Protein AF-A0A662SVX6-F1 (afdb_monomer)

Radius of gyration: 23.63 Å; Cα contacts (8 Å, |Δi|>4): 132; chains: 1; bounding box: 44×42×58 Å

Solvent-accessible surface area (backbone atoms only — not comparable to full-atom values): 7353 Å² total; per-residue (Å²): 115,67,72,61,50,52,57,32,42,78,67,74,66,52,87,70,83,92,72,90,87,74,62,74,46,79,43,55,54,90,48,42,50,74,58,88,54,32,40,39,35,58,77,39,91,97,76,38,70,49,78,43,66,49,75,81,44,80,86,57,84,85,88,58,77,45,69,50,50,32,41,37,43,91,87,47,78,48,81,39,76,36,68,83,77,80,87,66,88,66,98,64,52,76,48,75,51,78,57,100,87,50,74,43,43,33,44,76,88,44,80,48,129

Secondary structure (DSSP, 8-state):
-HHHHHHHHHTT---S-------EEEE-GGGEEEETTEEEEEEETTTEEEEEEGGG-TTS-S--SEEEEEEEESS-EEEEEE-PPPPPPPSS-EEEEE-SS-EEEEETTEEE-

Sequence (113 aa):
MVKGWIKLHNRGRAKRKPEITRRTVYIKSTLFRVKGSKLIIRIVARERYLEVDLSRFDYLPRDYDSIGGLLMTDDRLYITFKRSAEPKEPKGWSAFDVNETNVTEARDGAGVI

pLDDT: mean 89.61, std 7.97, range [50.97, 96.69]

Structure (mmCIF, N/CA/C/O backbone):
data_AF-A0A662SVX6-F1
#
_entry.id   AF-A0A662SVX6-F1
#
loop_
_atom_site.group_PDB
_atom_site.id
_atom_site.type_symbol
_atom_site.label_atom_id
_atom_site.label_alt_id
_atom_site.label_comp_id
_atom_site.label_asym_id
_atom_site.label_entity_id
_atom_site.label_seq_id
_atom_site.pdbx_PDB_ins_code
_atom_site.Cartn_x
_atom_site.Cartn_y
_atom_site.Cartn_z
_atom_site.occupancy
_atom_site.B_iso_or_equiv
_atom_site.auth_seq_id
_atom_site.auth_comp_id
_atom_site.auth_asym_id
_atom_site.auth_atom_id
_atom_site.pdbx_PDB_model_num
ATOM 1 N N . MET A 1 1 ? -13.100 13.364 7.783 1.00 64.56 1 MET A N 1
ATOM 2 C CA . MET A 1 1 ? -14.406 12.793 8.189 1.00 64.56 1 MET A CA 1
ATOM 3 C C . MET A 1 1 ? -15.199 13.708 9.126 1.00 64.56 1 MET A C 1
ATOM 5 O O . MET A 1 1 ? -16.307 14.078 8.765 1.00 64.56 1 MET A O 1
ATOM 9 N N . VAL A 1 2 ? -14.636 14.174 10.249 1.00 80.88 2 VAL A N 1
ATOM 10 C CA . VAL A 1 2 ? -15.354 15.046 11.211 1.00 80.88 2 VAL A CA 1
ATOM 11 C C . VAL A 1 2 ? -15.813 16.384 10.605 1.00 80.88 2 VAL A C 1
ATOM 13 O O . VAL A 1 2 ? -16.954 16.784 10.805 1.00 80.88 2 VAL A O 1
ATOM 16 N N . LYS A 1 3 ? -14.985 17.040 9.775 1.00 85.62 3 LYS A N 1
ATOM 17 C CA . LYS A 1 3 ? -15.342 18.320 9.121 1.00 85.62 3 LYS A CA 1
ATOM 18 C C . LYS A 1 3 ? -16.613 18.240 8.258 1.00 85.62 3 LYS A C 1
ATOM 20 O O . LYS A 1 3 ? -17.414 19.170 8.253 1.00 85.62 3 LYS A O 1
ATOM 25 N N . GLY A 1 4 ? -16.813 17.127 7.547 1.00 87.94 4 GLY A N 1
ATOM 26 C CA . GLY A 1 4 ? -18.006 16.914 6.719 1.00 87.94 4 GLY A CA 1
ATOM 27 C C . GLY A 1 4 ? -19.262 16.715 7.565 1.00 87.94 4 GLY A C 1
ATOM 28 O O . GLY A 1 4 ? -20.299 17.309 7.282 1.00 87.94 4 GLY A O 1
ATOM 29 N N . TRP A 1 5 ? -19.136 15.950 8.653 1.00 91.38 5 TRP A N 1
ATOM 30 C CA . TRP A 1 5 ? -20.213 15.783 9.622 1.00 91.38 5 TRP A CA 1
ATOM 31 C C . TRP A 1 5 ? -20.609 17.112 10.277 1.00 91.38 5 TRP A C 1
ATOM 33 O O . TRP A 1 5 ? -21.791 17.436 10.291 1.00 91.38 5 TRP A O 1
ATOM 43 N N . ILE A 1 6 ? -19.637 17.926 10.714 1.00 91.62 6 ILE A N 1
ATOM 44 C CA . ILE A 1 6 ? -19.886 19.266 11.281 1.00 91.62 6 ILE A CA 1
ATOM 45 C C . ILE A 1 6 ? -20.675 20.132 10.289 1.00 91.62 6 ILE A C 1
ATOM 47 O O . ILE A 1 6 ? -21.668 20.751 10.659 1.00 91.62 6 ILE A O 1
ATOM 51 N N . LYS A 1 7 ? -20.290 20.135 9.005 1.00 94.12 7 LYS A N 1
ATOM 52 C CA . LYS A 1 7 ? -20.999 20.894 7.961 1.00 94.12 7 LYS A CA 1
ATOM 53 C C . LYS A 1 7 ? -22.455 20.444 7.797 1.00 94.12 7 LYS A C 1
ATOM 55 O O . LYS A 1 7 ? -23.328 21.281 7.582 1.00 94.12 7 LYS A O 1
ATOM 60 N N . LEU A 1 8 ? -22.726 19.141 7.881 1.00 94.31 8 LEU A N 1
ATOM 61 C CA . LEU A 1 8 ? -24.086 18.598 7.814 1.00 94.31 8 LEU A CA 1
ATOM 62 C C . LEU A 1 8 ? -24.885 18.883 9.089 1.00 94.31 8 LEU A C 1
ATOM 64 O O . LEU A 1 8 ? -26.070 19.192 8.998 1.00 94.31 8 LEU A O 1
ATOM 68 N N . HIS A 1 9 ? -24.240 18.819 10.252 1.00 92.38 9 HIS A N 1
ATOM 69 C CA . HIS A 1 9 ? -24.836 19.137 11.544 1.00 92.38 9 HIS A CA 1
ATOM 70 C C . HIS A 1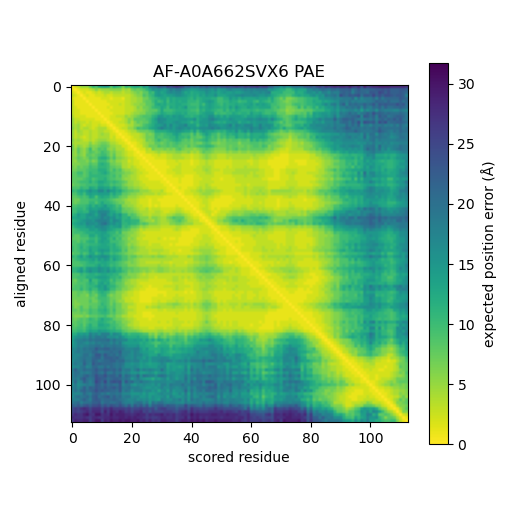 9 ? -25.273 20.603 11.607 1.00 92.38 9 HIS A C 1
ATOM 72 O O . HIS A 1 9 ? -26.432 20.878 11.892 1.00 92.38 9 HIS A O 1
ATOM 78 N N . ASN A 1 10 ? -24.402 21.534 11.206 1.00 94.38 10 ASN A N 1
ATOM 79 C CA . ASN A 1 10 ? -24.717 22.968 11.153 1.00 94.38 10 ASN A CA 1
ATOM 80 C C . ASN A 1 10 ? -25.859 23.300 10.178 1.00 94.38 10 ASN A C 1
ATOM 82 O O . ASN A 1 10 ? -26.480 24.348 10.286 1.00 94.38 10 ASN A O 1
ATOM 86 N N . ARG A 1 11 ? -26.142 22.409 9.219 1.00 95.44 11 ARG A N 1
ATOM 87 C CA . ARG A 1 11 ? -27.263 22.519 8.272 1.00 95.44 11 ARG A CA 1
ATOM 88 C C . ARG A 1 11 ? -28.518 21.760 8.728 1.00 95.44 11 ARG A C 1
ATOM 90 O O . ARG A 1 11 ? -29.438 21.617 7.930 1.00 95.44 11 ARG A O 1
ATOM 97 N N . GLY A 1 12 ? -28.534 21.195 9.939 1.00 94.00 12 GLY A N 1
ATOM 98 C CA . GLY A 1 12 ? -29.645 20.386 10.461 1.00 94.00 12 GLY A CA 1
ATOM 99 C C . GLY A 1 12 ? -29.854 19.044 9.746 1.00 94.00 12 GLY A C 1
ATOM 100 O O . GLY A 1 12 ? -30.901 18.422 9.887 1.00 94.00 12 GLY A O 1
ATOM 101 N N . ARG A 1 13 ? -28.882 18.585 8.943 1.00 93.62 13 ARG A N 1
ATOM 102 C CA . ARG A 1 13 ? -28.992 17.366 8.116 1.00 93.62 13 ARG A CA 1
ATOM 103 C C . ARG A 1 13 ? -28.318 16.141 8.731 1.00 93.62 13 ARG A C 1
ATOM 105 O O . ARG A 1 13 ? -28.548 15.024 8.270 1.00 93.62 13 ARG A O 1
ATOM 112 N N . ALA A 1 14 ? -27.457 16.323 9.731 1.00 91.81 14 ALA A N 1
ATOM 113 C CA . ALA A 1 14 ? -26.801 15.203 10.398 1.00 91.81 14 ALA A CA 1
ATOM 114 C C . ALA A 1 14 ? -27.754 14.539 11.400 1.00 91.81 14 ALA A C 1
ATOM 116 O O . ALA A 1 14 ? -28.190 15.170 12.355 1.00 91.81 14 ALA A O 1
ATOM 117 N N . LYS A 1 15 ? -28.047 13.250 11.195 1.00 87.94 15 LYS A N 1
ATOM 118 C CA . LYS A 1 15 ? -29.001 12.493 12.027 1.00 87.94 15 LYS A CA 1
ATOM 119 C C . LYS A 1 15 ? -28.376 11.799 13.242 1.00 87.94 15 LYS A C 1
ATOM 121 O O . LYS A 1 15 ? -29.085 11.465 14.181 1.00 87.94 15 LYS A O 1
ATOM 126 N N . ARG A 1 16 ? -27.074 11.509 13.210 1.00 88.06 16 ARG A N 1
ATOM 127 C CA . ARG A 1 16 ? -26.353 10.741 14.245 1.00 88.06 16 ARG A CA 1
ATOM 128 C C . ARG A 1 16 ? -24.952 11.291 14.415 1.00 88.06 16 ARG A C 1
ATOM 130 O O . ARG A 1 16 ? -24.419 11.821 13.446 1.00 88.06 16 ARG A O 1
ATOM 137 N N . LYS A 1 17 ? -24.364 11.161 15.605 1.00 89.31 17 LYS A N 1
ATOM 138 C CA . LYS A 1 17 ? -22.967 11.544 15.866 1.00 89.31 17 LYS A CA 1
ATOM 139 C C . LYS A 1 17 ? -22.006 10.658 15.055 1.00 89.31 17 LYS A C 1
ATOM 141 O O . LYS A 1 17 ? -22.363 9.526 14.735 1.00 89.31 17 LYS A O 1
ATOM 146 N N . PRO A 1 18 ? -20.822 11.164 14.674 1.00 89.50 18 PRO A N 1
ATOM 147 C CA . PRO A 1 18 ? -19.846 10.352 13.972 1.00 89.50 18 PRO A CA 1
ATOM 148 C C . PRO A 1 18 ? -19.233 9.346 14.950 1.00 89.50 18 PRO A C 1
ATOM 150 O O . PRO A 1 18 ? -18.875 9.704 16.070 1.00 89.50 18 PRO A O 1
ATOM 153 N N . GLU A 1 19 ? -19.076 8.107 14.500 1.00 88.44 19 GLU A N 1
ATOM 154 C CA . GLU A 1 19 ? -18.455 7.019 15.255 1.00 88.44 19 GLU A CA 1
ATOM 155 C C . GLU A 1 19 ? -17.232 6.495 14.497 1.00 88.44 19 GLU A C 1
ATOM 157 O O . GLU A 1 19 ? -17.139 6.615 13.271 1.00 88.44 19 GLU A O 1
ATOM 162 N N . ILE A 1 20 ? -16.267 5.928 15.225 1.00 85.19 20 ILE A N 1
ATOM 163 C CA . ILE A 1 20 ? -15.115 5.269 14.605 1.00 85.19 20 ILE A CA 1
ATOM 164 C C . ILE A 1 20 ? -15.586 3.914 14.082 1.00 85.19 20 ILE A C 1
ATOM 166 O O . ILE A 1 20 ? -15.789 2.988 14.860 1.00 85.19 20 ILE A O 1
ATOM 170 N N . THR A 1 21 ? -15.735 3.797 12.766 1.00 85.88 21 THR A N 1
ATOM 171 C CA . THR A 1 21 ? -16.189 2.557 12.114 1.00 85.88 21 THR A CA 1
ATOM 172 C C . THR A 1 21 ? -15.050 1.618 11.726 1.00 85.88 21 THR A C 1
ATOM 174 O O . THR A 1 21 ? -15.289 0.438 11.491 1.00 85.88 21 THR A O 1
ATOM 177 N N . ARG A 1 22 ? -13.814 2.124 11.635 1.00 86.12 22 ARG A N 1
ATOM 178 C CA . ARG A 1 22 ? -12.623 1.339 11.290 1.00 86.12 22 ARG A CA 1
ATOM 179 C C . ARG A 1 22 ? -11.376 1.991 11.862 1.00 86.12 22 ARG A C 1
ATOM 181 O O . ARG A 1 22 ? -11.271 3.221 11.863 1.00 86.12 22 ARG A O 1
ATOM 188 N N . ARG A 1 23 ? -10.410 1.181 12.293 1.00 91.88 23 ARG A N 1
ATOM 189 C CA . ARG A 1 23 ? -9.066 1.660 12.635 1.00 91.88 23 ARG A CA 1
ATOM 190 C C . ARG A 1 23 ? -8.099 1.233 11.544 1.00 91.88 23 ARG A C 1
ATOM 192 O O . ARG A 1 23 ? -8.169 0.132 10.999 1.00 91.88 23 ARG A O 1
ATOM 199 N N . THR A 1 24 ? -7.224 2.146 11.152 1.00 93.62 24 THR A N 1
ATOM 200 C CA . THR A 1 24 ? -6.202 1.877 10.144 1.00 93.62 24 THR A CA 1
ATOM 201 C C . THR A 1 24 ? -4.920 2.565 10.553 1.00 93.62 24 THR A C 1
ATOM 203 O O . THR A 1 24 ? -4.929 3.744 10.903 1.00 93.62 24 THR A O 1
ATOM 206 N N . VAL A 1 25 ? -3.823 1.821 10.512 1.00 94.12 25 VAL A N 1
ATOM 207 C CA . VAL A 1 25 ? -2.486 2.310 10.831 1.00 94.12 25 VAL A CA 1
ATOM 208 C C . VAL A 1 25 ? -1.617 2.161 9.596 1.00 94.12 25 VAL A C 1
ATOM 210 O O . VAL A 1 25 ? -1.521 1.079 9.021 1.00 94.12 25 VAL A O 1
ATOM 213 N N . TYR A 1 26 ? -0.970 3.253 9.202 1.00 95.81 26 TYR A N 1
ATOM 214 C CA . TYR A 1 26 ? 0.096 3.217 8.213 1.00 95.81 26 TYR A CA 1
ATOM 215 C C . TYR A 1 26 ? 1.429 2.941 8.903 1.00 95.81 26 TYR A C 1
ATOM 217 O O . TYR A 1 26 ? 1.809 3.640 9.843 1.00 95.81 26 TYR A O 1
ATOM 225 N N . ILE A 1 27 ? 2.152 1.935 8.422 1.00 95.31 27 ILE A N 1
ATOM 226 C CA . ILE A 1 27 ? 3.443 1.526 8.966 1.00 95.31 27 ILE A CA 1
ATOM 227 C C . ILE A 1 27 ? 4.511 1.880 7.936 1.00 95.31 27 ILE A C 1
ATOM 229 O O . ILE A 1 27 ? 4.558 1.324 6.836 1.00 95.31 27 ILE A O 1
ATOM 233 N N . LYS A 1 28 ? 5.384 2.823 8.300 1.00 94.12 28 LYS A N 1
ATOM 234 C CA . LYS A 1 28 ? 6.506 3.241 7.455 1.00 94.12 28 LYS A CA 1
ATOM 235 C C . LYS A 1 28 ? 7.504 2.090 7.291 1.00 94.12 28 LYS A C 1
ATOM 237 O O . LYS A 1 28 ? 7.731 1.332 8.232 1.00 94.12 28 LYS A O 1
ATOM 242 N N . SER A 1 29 ? 8.165 2.030 6.135 1.00 93.75 29 SER A N 1
ATOM 243 C CA . SER A 1 29 ? 9.206 1.037 5.816 1.00 93.75 29 SER A CA 1
ATOM 244 C C . SER A 1 29 ? 10.326 0.932 6.852 1.00 93.75 29 SER 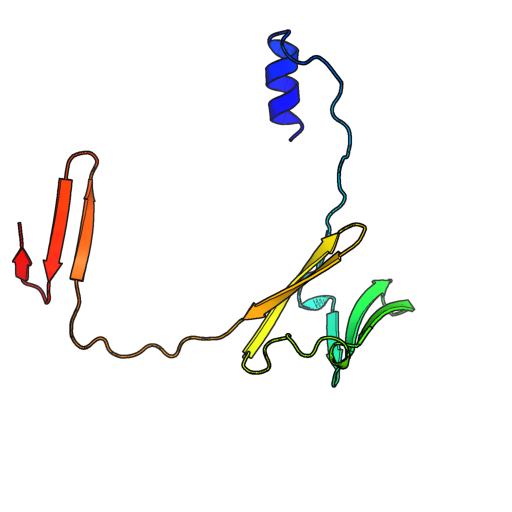A C 1
ATOM 246 O O . SER A 1 29 ? 10.893 -0.132 7.037 1.00 93.75 29 SER A O 1
ATOM 248 N N . THR A 1 30 ? 10.608 2.003 7.594 1.00 92.31 30 THR A N 1
ATOM 249 C CA . THR A 1 30 ? 11.623 2.023 8.659 1.00 92.31 30 THR A CA 1
ATOM 250 C C . THR A 1 30 ? 11.207 1.292 9.943 1.00 92.31 30 THR A C 1
ATOM 252 O O . THR A 1 30 ? 12.030 1.124 10.839 1.00 92.31 30 THR A O 1
ATOM 255 N N . LEU A 1 31 ? 9.933 0.912 10.083 1.00 94.56 31 LEU A N 1
ATOM 256 C CA . LEU A 1 31 ? 9.381 0.260 11.280 1.00 94.56 31 LEU A CA 1
ATOM 257 C C . LEU A 1 31 ? 9.175 -1.248 11.105 1.00 94.56 31 LEU A C 1
ATOM 259 O O . LEU A 1 31 ? 8.731 -1.919 12.038 1.00 94.56 31 LEU A O 1
ATOM 263 N N . PHE A 1 32 ? 9.514 -1.794 9.941 1.00 95.38 32 PHE A N 1
ATOM 264 C CA . PHE A 1 32 ? 9.491 -3.227 9.700 1.00 95.38 32 PHE A CA 1
ATOM 265 C C . PHE A 1 32 ? 10.720 -3.662 8.903 1.00 95.38 32 PHE A C 1
ATOM 267 O O . PHE A 1 32 ? 11.451 -2.846 8.348 1.00 95.38 32 PHE A O 1
ATOM 274 N N . ARG A 1 33 ? 10.960 -4.968 8.856 1.00 94.31 33 ARG A N 1
ATOM 275 C CA . ARG A 1 33 ? 11.971 -5.575 7.985 1.00 94.31 33 ARG A CA 1
ATOM 276 C C . ARG A 1 33 ? 11.488 -6.919 7.471 1.00 94.31 33 ARG A C 1
ATOM 278 O O . ARG A 1 33 ? 10.693 -7.579 8.136 1.00 94.31 33 ARG A O 1
ATOM 285 N N . VAL A 1 34 ? 12.018 -7.341 6.331 1.00 92.81 34 VAL A N 1
ATOM 286 C CA . VAL A 1 34 ? 11.835 -8.700 5.812 1.00 92.81 34 VAL A CA 1
ATOM 287 C C . VAL A 1 34 ? 13.110 -9.497 6.074 1.00 92.81 34 VAL A C 1
ATOM 289 O O . VAL A 1 34 ? 14.205 -9.015 5.791 1.00 92.81 34 VAL A O 1
ATOM 292 N N . LYS A 1 35 ? 12.985 -10.696 6.649 1.00 92.69 35 LYS A N 1
ATOM 293 C CA . LYS A 1 35 ? 14.093 -11.640 6.854 1.00 92.69 35 LYS A CA 1
ATOM 294 C C . LYS A 1 35 ? 13.657 -13.024 6.375 1.00 92.69 35 LYS A C 1
ATOM 296 O O . LYS A 1 35 ? 12.864 -13.684 7.043 1.00 92.69 35 LYS A O 1
ATOM 301 N N . GLY A 1 36 ? 14.174 -13.460 5.227 1.00 90.81 36 GLY A N 1
ATOM 302 C CA . GLY A 1 36 ? 13.667 -14.660 4.554 1.00 90.81 36 GLY A CA 1
ATOM 303 C C . GLY A 1 36 ? 12.190 -14.483 4.188 1.00 90.81 36 GLY A C 1
ATOM 304 O O . GLY A 1 36 ? 11.822 -13.443 3.649 1.00 90.81 36 GLY A O 1
ATOM 305 N N . SER A 1 37 ? 11.337 -15.446 4.544 1.00 91.25 37 SER A N 1
ATOM 306 C CA . SER A 1 37 ? 9.881 -15.344 4.357 1.00 91.25 37 SER A CA 1
ATOM 307 C C . SER A 1 37 ? 9.165 -14.529 5.437 1.00 91.25 37 SER A C 1
ATOM 309 O O . SER A 1 37 ? 7.954 -14.368 5.370 1.00 91.25 37 SER A O 1
ATOM 311 N N . LYS A 1 38 ? 9.861 -14.018 6.459 1.00 95.31 38 LYS A N 1
ATOM 312 C CA . LYS A 1 38 ? 9.210 -13.343 7.587 1.00 95.31 38 LYS A CA 1
ATOM 313 C C . LYS A 1 38 ? 9.190 -11.833 7.414 1.00 95.31 38 LYS A C 1
ATOM 315 O O . LYS A 1 38 ? 10.244 -11.200 7.348 1.00 95.31 38 LYS A O 1
ATOM 320 N N . LEU A 1 39 ? 7.997 -11.248 7.448 1.00 95.69 39 LEU A N 1
ATOM 321 C CA . LEU A 1 39 ? 7.789 -9.817 7.639 1.00 95.69 39 LEU A CA 1
ATOM 322 C C . LEU A 1 39 ? 7.684 -9.524 9.141 1.00 95.69 39 LEU A C 1
ATOM 324 O O . LEU A 1 39 ? 6.770 -9.997 9.809 1.00 95.69 39 LEU A O 1
ATOM 328 N N . ILE A 1 40 ? 8.627 -8.748 9.673 1.00 96.19 40 ILE A N 1
ATOM 329 C CA . ILE A 1 40 ? 8.742 -8.436 11.102 1.00 96.19 40 ILE A CA 1
ATOM 330 C C . ILE A 1 40 ? 8.418 -6.958 11.306 1.00 96.19 40 ILE A C 1
ATOM 332 O O . ILE A 1 40 ? 9.207 -6.091 10.928 1.00 96.19 40 ILE A O 1
ATOM 336 N N . ILE A 1 41 ? 7.280 -6.671 11.930 1.00 95.88 41 ILE A N 1
ATOM 337 C CA . ILE A 1 41 ? 6.783 -5.323 12.220 1.00 95.88 41 ILE A CA 1
ATOM 338 C C . ILE A 1 41 ? 7.054 -4.999 13.687 1.00 95.88 41 ILE A C 1
ATOM 340 O O . ILE A 1 41 ? 6.664 -5.746 14.582 1.00 95.88 41 ILE A O 1
ATOM 344 N N . ARG A 1 42 ? 7.706 -3.871 13.963 1.00 93.06 42 ARG A N 1
ATOM 345 C CA . ARG A 1 42 ? 7.999 -3.418 15.327 1.00 93.06 42 ARG A CA 1
ATOM 346 C C . ARG A 1 42 ? 6.787 -2.688 15.907 1.00 93.06 42 ARG A C 1
ATOM 348 O O . ARG A 1 42 ? 6.400 -1.648 15.385 1.00 93.06 42 ARG A O 1
ATOM 355 N N . ILE A 1 43 ? 6.216 -3.210 16.994 1.00 88.19 43 ILE A N 1
ATOM 356 C CA . ILE A 1 43 ? 5.118 -2.562 17.733 1.00 88.19 43 ILE A CA 1
ATOM 357 C C . ILE A 1 43 ? 5.698 -1.688 18.844 1.00 88.19 43 ILE A C 1
ATOM 359 O O . ILE A 1 43 ? 5.404 -0.499 18.917 1.00 88.19 43 ILE A O 1
ATOM 363 N N . VAL A 1 44 ? 6.554 -2.278 19.684 1.00 88.00 44 VAL A N 1
ATOM 364 C CA . VAL A 1 44 ? 7.258 -1.575 20.762 1.00 88.00 44 VAL A CA 1
ATOM 365 C C . VAL A 1 44 ? 8.751 -1.695 20.536 1.00 88.00 44 VAL A C 1
ATOM 367 O O . VAL A 1 44 ? 9.278 -2.733 20.121 1.00 88.00 44 VAL A O 1
ATOM 370 N N . ALA A 1 45 ? 9.446 -0.594 20.775 1.00 81.62 45 ALA A N 1
ATOM 371 C CA . ALA A 1 45 ? 10.844 -0.471 20.466 1.00 81.62 45 ALA A CA 1
ATOM 372 C C . ALA A 1 45 ? 11.706 -1.516 21.202 1.00 81.62 45 ALA A C 1
ATOM 374 O O . ALA A 1 45 ? 11.906 -1.390 22.391 1.00 81.62 45 ALA A O 1
ATOM 375 N N . ARG A 1 46 ? 12.288 -2.491 20.479 1.00 80.50 46 ARG A N 1
ATOM 376 C CA . ARG A 1 46 ? 13.174 -3.556 21.026 1.00 80.50 46 ARG A CA 1
ATOM 377 C C . ARG A 1 46 ? 12.467 -4.600 21.900 1.00 80.50 46 ARG A C 1
ATOM 379 O O . ARG A 1 46 ? 13.120 -5.541 22.325 1.00 80.50 46 ARG A O 1
ATOM 386 N N . GLU A 1 47 ? 11.155 -4.493 22.065 1.00 91.12 47 GLU A N 1
ATOM 387 C CA . GLU A 1 47 ? 10.398 -5.330 22.999 1.00 91.12 47 GLU A CA 1
ATOM 388 C C . GLU A 1 47 ? 9.378 -6.217 22.288 1.00 91.12 47 GLU A C 1
ATOM 390 O O . GLU A 1 47 ? 9.357 -7.427 22.492 1.00 91.12 47 GLU A O 1
ATOM 395 N N . ARG A 1 48 ? 8.538 -5.630 21.424 1.00 93.69 48 ARG A N 1
ATOM 396 C CA . ARG A 1 48 ? 7.388 -6.328 20.843 1.00 93.69 48 ARG A CA 1
ATOM 397 C C . ARG A 1 48 ? 7.365 -6.221 19.330 1.00 93.69 48 ARG A C 1
ATOM 399 O O . ARG A 1 48 ? 7.393 -5.120 18.773 1.00 93.69 48 ARG A O 1
ATOM 406 N N . TYR A 1 49 ? 7.216 -7.373 18.686 1.00 94.00 49 TYR A N 1
ATOM 407 C CA . TYR A 1 49 ? 7.148 -7.512 17.239 1.00 94.00 49 TYR A CA 1
ATOM 408 C C . TYR A 1 49 ? 5.912 -8.316 16.832 1.00 94.00 49 TYR A C 1
A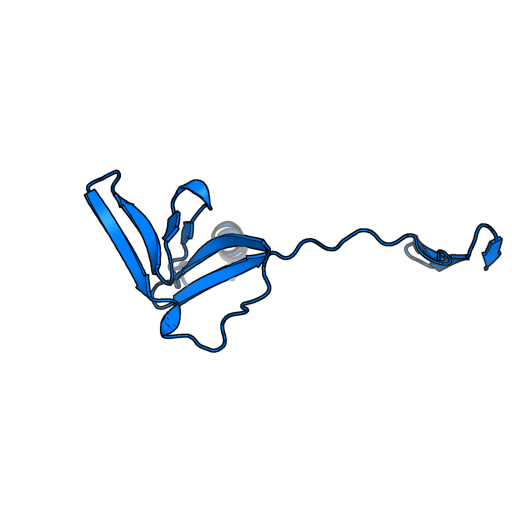TOM 410 O O . TYR A 1 49 ? 5.474 -9.202 17.563 1.00 94.00 49 TYR A O 1
ATOM 418 N N . LEU A 1 50 ? 5.365 -7.998 15.664 1.00 93.94 50 LEU A N 1
ATOM 419 C CA . LEU A 1 50 ? 4.412 -8.829 14.940 1.00 93.94 50 LEU A CA 1
ATOM 420 C C . LEU A 1 50 ? 5.162 -9.491 13.786 1.00 93.94 50 LEU A C 1
ATOM 422 O O . LEU A 1 50 ? 5.734 -8.794 12.948 1.00 93.94 50 LEU A O 1
ATOM 426 N N . GLU A 1 51 ? 5.172 -10.820 13.754 1.00 95.19 51 GLU A N 1
ATOM 427 C CA . GLU A 1 51 ? 5.764 -11.589 12.660 1.00 95.19 51 GLU A CA 1
ATOM 428 C C . GLU A 1 51 ? 4.666 -12.157 11.765 1.00 95.19 51 GLU A C 1
ATOM 430 O O . GLU A 1 51 ? 3.720 -12.780 12.245 1.00 95.19 51 GLU A O 1
ATOM 435 N N . VAL A 1 52 ? 4.813 -11.961 10.458 1.00 94.56 52 VAL A N 1
ATOM 436 C CA . VAL A 1 52 ? 3.954 -12.552 9.433 1.00 94.56 52 VAL A CA 1
ATOM 437 C C . VAL A 1 52 ? 4.815 -13.446 8.556 1.00 94.56 52 VAL A C 1
ATOM 439 O O . VAL A 1 52 ? 5.802 -12.990 7.979 1.00 94.56 52 VAL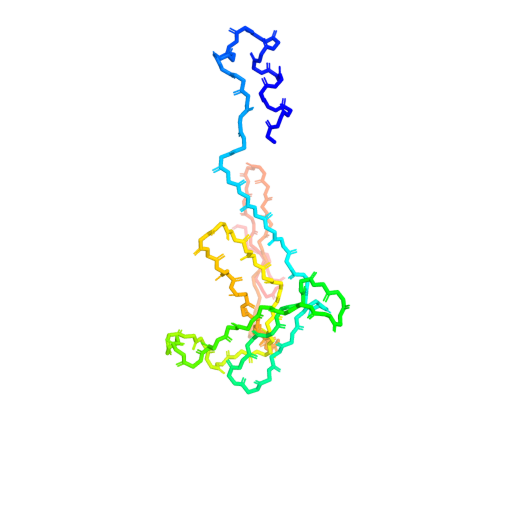 A O 1
ATOM 442 N N . ASP A 1 53 ? 4.450 -14.720 8.463 1.00 94.81 53 ASP A N 1
ATOM 443 C CA . ASP A 1 53 ? 5.101 -15.660 7.556 1.00 94.81 53 ASP A CA 1
ATOM 444 C C . ASP A 1 53 ? 4.502 -15.529 6.153 1.00 94.81 53 ASP A C 1
ATOM 446 O O . ASP A 1 53 ? 3.394 -15.994 5.885 1.00 94.81 53 ASP A O 1
ATOM 450 N N . LEU A 1 54 ? 5.244 -14.866 5.267 1.00 92.94 54 LEU A N 1
ATOM 451 C CA . LEU A 1 54 ? 4.863 -14.611 3.883 1.00 92.94 54 LEU A CA 1
ATOM 452 C C . LEU A 1 54 ? 4.840 -15.893 3.040 1.00 92.94 54 LEU A C 1
ATOM 454 O O . LEU A 1 54 ? 4.172 -15.915 2.014 1.00 92.94 54 LEU A O 1
ATOM 458 N N . SER A 1 55 ? 5.506 -16.976 3.471 1.00 92.38 55 SER A N 1
ATOM 459 C CA . SER A 1 55 ? 5.510 -18.250 2.729 1.00 92.38 55 SER A CA 1
ATOM 460 C C . SER A 1 55 ? 4.132 -18.912 2.662 1.00 92.38 55 SER A C 1
ATOM 462 O O . SER A 1 55 ? 3.873 -19.718 1.774 1.00 92.38 55 SER A O 1
ATOM 464 N N . ARG A 1 56 ? 3.226 -18.527 3.569 1.00 95.06 56 ARG A N 1
ATOM 465 C CA . ARG A 1 56 ? 1.835 -18.991 3.610 1.00 95.06 56 ARG A CA 1
ATOM 466 C C . ARG A 1 56 ? 0.952 -18.368 2.525 1.00 95.06 56 ARG A C 1
ATOM 468 O O . ARG A 1 56 ? -0.209 -18.748 2.416 1.00 95.06 56 ARG A O 1
ATOM 475 N N . PHE A 1 57 ? 1.474 -17.398 1.778 1.00 93.19 57 PHE A N 1
ATOM 476 C CA . PHE A 1 57 ? 0.746 -16.627 0.777 1.00 93.19 57 PHE A CA 1
ATOM 477 C C . PHE A 1 57 ? 1.465 -16.761 -0.571 1.00 93.19 57 PHE A C 1
ATOM 479 O O . PHE A 1 57 ? 2.255 -15.910 -0.977 1.00 93.19 57 PHE A O 1
ATOM 486 N N . ASP A 1 58 ? 1.207 -17.871 -1.253 1.00 92.56 58 ASP A N 1
ATOM 487 C CA . ASP A 1 58 ? 1.811 -18.236 -2.540 1.00 92.56 58 ASP A CA 1
ATOM 488 C C . ASP A 1 58 ? 1.491 -17.258 -3.681 1.00 92.56 58 ASP A C 1
ATOM 490 O O . ASP A 1 58 ? 2.290 -17.111 -4.605 1.00 92.56 58 ASP A O 1
ATOM 494 N N . TYR A 1 59 ? 0.367 -16.548 -3.578 1.00 92.06 59 TYR A N 1
ATOM 495 C CA . TYR A 1 59 ? -0.061 -15.502 -4.504 1.00 92.06 59 TYR A CA 1
ATOM 496 C C . TYR A 1 59 ? 0.749 -14.201 -4.408 1.00 92.06 59 TYR A C 1
ATOM 498 O O . TYR A 1 59 ? 0.532 -13.291 -5.211 1.00 92.06 59 TYR A O 1
ATOM 506 N N . LEU A 1 60 ? 1.629 -14.048 -3.410 1.00 92.50 60 LEU A N 1
ATOM 507 C CA . LEU A 1 60 ? 2.439 -12.839 -3.301 1.00 92.50 60 LEU A CA 1
ATOM 508 C C . LEU A 1 60 ? 3.423 -12.752 -4.476 1.00 92.50 60 LEU A C 1
ATOM 510 O O . LEU A 1 60 ? 4.065 -13.752 -4.816 1.00 92.50 60 LEU A O 1
ATOM 514 N N . PRO A 1 61 ? 3.580 -11.561 -5.083 1.00 91.19 61 PRO A N 1
ATOM 515 C CA . PRO A 1 61 ? 4.527 -11.381 -6.171 1.00 91.19 61 PRO A CA 1
ATOM 516 C C . PRO A 1 61 ? 5.935 -11.717 -5.680 1.00 91.19 61 PRO A C 1
ATOM 518 O O . PRO A 1 61 ? 6.327 -11.356 -4.568 1.00 91.19 61 PRO A O 1
ATOM 521 N N . ARG A 1 62 ? 6.698 -12.415 -6.522 1.00 87.25 62 ARG A N 1
ATOM 522 C CA . ARG A 1 62 ? 8.119 -12.710 -6.278 1.00 87.25 62 ARG A CA 1
ATOM 523 C C . ARG A 1 62 ? 9.034 -11.736 -7.020 1.00 87.25 62 ARG A C 1
ATOM 525 O O . ARG A 1 62 ? 10.194 -11.601 -6.653 1.00 87.25 62 ARG A O 1
ATOM 532 N N . ASP A 1 63 ? 8.508 -11.058 -8.038 1.00 90.12 63 ASP A N 1
ATOM 533 C CA . ASP A 1 63 ? 9.194 -10.095 -8.895 1.00 90.12 63 ASP A CA 1
ATOM 534 C C . ASP A 1 63 ? 8.905 -8.652 -8.451 1.00 90.12 63 ASP A C 1
ATOM 536 O O . ASP A 1 63 ? 8.167 -7.892 -9.080 1.00 90.12 63 ASP A O 1
ATOM 540 N N . TYR A 1 64 ? 9.496 -8.261 -7.326 1.00 91.25 64 TYR A N 1
ATOM 541 C CA . TYR A 1 64 ? 9.427 -6.895 -6.815 1.00 91.25 64 TYR A CA 1
ATOM 542 C C . TYR A 1 64 ? 10.800 -6.427 -6.331 1.00 91.25 64 TYR A C 1
ATOM 544 O O . TYR A 1 64 ? 11.627 -7.229 -5.904 1.00 91.25 64 TYR A O 1
ATOM 552 N N . ASP A 1 65 ? 11.012 -5.114 -6.324 1.00 91.38 65 ASP A N 1
ATOM 553 C CA . ASP A 1 65 ? 12.285 -4.522 -5.902 1.00 91.38 65 ASP A CA 1
ATOM 554 C C . ASP A 1 65 ? 12.279 -4.182 -4.415 1.00 91.38 65 ASP A C 1
ATOM 556 O O . ASP A 1 65 ? 13.287 -4.285 -3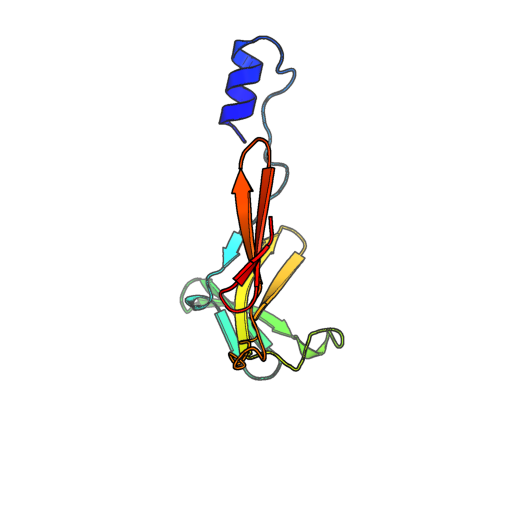.719 1.00 91.38 65 ASP A O 1
ATOM 560 N N . SER A 1 66 ? 11.133 -3.723 -3.905 1.00 90.75 66 SER A N 1
ATOM 561 C CA . SER A 1 66 ? 10.988 -3.376 -2.492 1.00 90.75 66 SER A CA 1
ATOM 562 C C . SER A 1 66 ? 9.549 -3.480 -1.999 1.00 90.75 66 SER A C 1
ATOM 564 O O . SER A 1 66 ? 8.593 -3.446 -2.772 1.00 90.75 66 SER A O 1
ATOM 566 N N . ILE A 1 67 ? 9.393 -3.570 -0.677 1.00 93.50 67 ILE A N 1
ATOM 567 C CA . ILE A 1 67 ? 8.102 -3.391 -0.010 1.00 93.50 67 ILE A CA 1
ATOM 568 C C . ILE A 1 67 ? 7.991 -1.929 0.437 1.00 93.50 67 ILE A C 1
ATOM 570 O O . ILE A 1 67 ? 8.875 -1.391 1.107 1.00 93.50 67 ILE 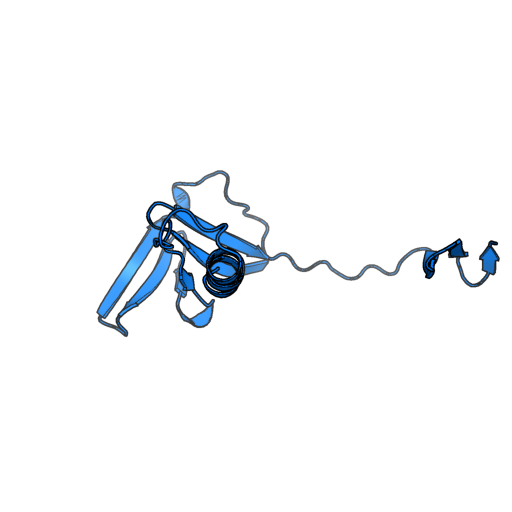A O 1
ATOM 574 N N . GLY A 1 68 ? 6.902 -1.275 0.038 1.00 93.81 68 GLY A N 1
ATOM 575 C CA . GLY A 1 68 ? 6.536 0.077 0.446 1.00 93.81 68 GLY A CA 1
ATOM 576 C C . GLY A 1 68 ? 5.992 0.142 1.875 1.00 93.81 68 GLY A C 1
ATOM 577 O O . GLY A 1 68 ? 6.251 -0.717 2.705 1.00 93.81 68 GLY A O 1
ATOM 578 N N . GLY A 1 69 ? 5.219 1.180 2.192 1.00 95.44 69 GLY A N 1
ATOM 579 C CA . GLY A 1 69 ? 4.515 1.210 3.474 1.00 95.44 69 GLY A CA 1
ATOM 580 C C . GLY A 1 69 ? 3.465 0.101 3.576 1.00 95.44 69 GLY A C 1
ATOM 581 O O . GLY A 1 69 ? 2.936 -0.360 2.560 1.00 95.44 69 GLY A O 1
ATOM 582 N N . LEU A 1 70 ? 3.157 -0.309 4.804 1.00 96.69 70 LEU A N 1
ATOM 583 C CA . LEU A 1 70 ? 2.074 -1.252 5.086 1.00 96.69 70 LEU A CA 1
ATOM 584 C C . LEU A 1 70 ? 0.849 -0.488 5.580 1.00 96.69 70 LEU A C 1
ATOM 586 O O . LEU A 1 70 ? 0.980 0.551 6.232 1.00 96.69 70 LEU A O 1
ATOM 590 N N . LEU A 1 71 ? -0.336 -1.033 5.332 1.00 96.69 71 LEU A N 1
ATOM 591 C CA . LEU A 1 71 ? -1.564 -0.586 5.985 1.00 96.69 71 LEU A CA 1
ATOM 592 C C . LEU A 1 71 ? -2.119 -1.738 6.807 1.00 96.69 71 LEU A C 1
ATOM 594 O O . LEU A 1 71 ? -2.360 -2.818 6.283 1.00 96.69 71 LEU A O 1
ATOM 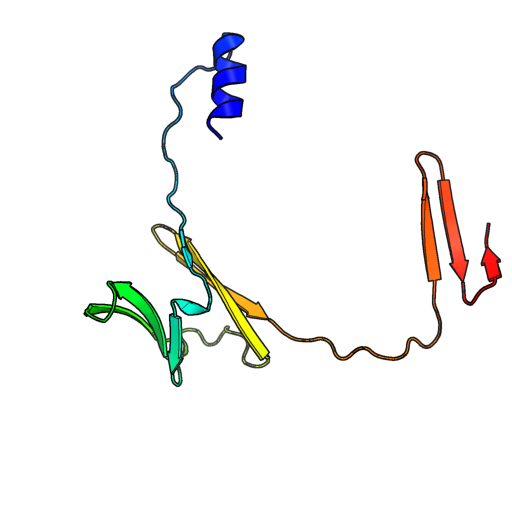598 N N . MET A 1 72 ? -2.327 -1.507 8.093 1.00 95.25 72 MET A N 1
ATOM 599 C CA . MET A 1 72 ? -2.915 -2.488 8.994 1.00 95.25 72 MET A CA 1
ATOM 600 C C . MET A 1 72 ? -4.298 -2.015 9.410 1.00 95.25 72 MET A C 1
ATOM 602 O O . MET A 1 72 ? -4.457 -0.870 9.835 1.00 95.25 72 MET A O 1
ATOM 606 N N . THR A 1 73 ? -5.291 -2.884 9.275 1.00 94.75 73 THR A N 1
ATOM 607 C CA . THR A 1 73 ? -6.648 -2.673 9.786 1.00 94.75 73 THR A CA 1
ATOM 608 C C . THR A 1 73 ? -6.957 -3.693 10.863 1.00 94.75 73 THR A C 1
ATOM 610 O O . THR A 1 73 ? -6.111 -4.526 11.176 1.00 94.75 73 THR A O 1
ATOM 613 N N . ASP A 1 74 ? -8.148 -3.611 11.448 1.00 91.69 74 ASP A N 1
ATOM 614 C CA . ASP A 1 74 ? -8.534 -4.470 12.571 1.00 91.69 74 ASP A CA 1
ATOM 615 C C . ASP A 1 74 ? -8.402 -5.980 12.256 1.00 91.69 74 ASP A C 1
ATOM 617 O O . ASP A 1 74 ? -8.137 -6.775 13.150 1.00 91.69 74 ASP A O 1
ATOM 621 N N . ASP A 1 75 ? -8.518 -6.365 10.981 1.00 92.62 75 ASP A N 1
ATOM 622 C CA . ASP A 1 75 ? -8.547 -7.750 10.499 1.00 92.62 75 ASP A CA 1
ATOM 623 C C . ASP A 1 75 ? -7.543 -8.068 9.371 1.00 92.62 75 ASP A C 1
ATOM 625 O O . ASP A 1 75 ? -7.455 -9.215 8.933 1.00 92.62 75 ASP A O 1
ATOM 629 N N . ARG A 1 76 ? -6.820 -7.073 8.836 1.00 94.00 76 ARG A N 1
ATOM 630 C CA . ARG A 1 76 ? -6.034 -7.226 7.596 1.00 94.00 76 ARG A CA 1
ATOM 631 C C . ARG A 1 76 ? -4.708 -6.492 7.651 1.00 94.00 76 ARG A C 1
ATOM 633 O O . ARG A 1 76 ? -4.600 -5.405 8.216 1.00 94.00 76 ARG A O 1
ATOM 640 N N . LEU A 1 77 ? -3.729 -7.051 6.948 1.00 94.62 77 LEU A N 1
ATOM 641 C CA . LEU A 1 77 ? -2.475 -6.391 6.615 1.00 94.62 77 LEU A CA 1
ATOM 642 C C . LEU A 1 77 ? -2.361 -6.263 5.095 1.00 94.62 77 LEU A C 1
ATOM 644 O O . LEU A 1 77 ? -2.333 -7.259 4.378 1.00 94.62 77 LEU A O 1
ATOM 648 N N . TYR A 1 78 ? -2.271 -5.032 4.615 1.00 95.62 78 TYR A N 1
ATOM 649 C CA . TYR A 1 78 ? -2.007 -4.712 3.222 1.00 95.62 78 TYR A CA 1
ATOM 650 C C . TYR A 1 78 ? -0.511 -4.450 3.053 1.00 95.62 78 TYR A C 1
ATOM 652 O O . TYR A 1 78 ? 0.056 -3.565 3.704 1.00 95.62 78 TYR A O 1
ATOM 660 N N . ILE A 1 79 ? 0.115 -5.225 2.171 1.00 95.25 79 ILE A N 1
ATOM 661 C CA . ILE A 1 79 ? 1.536 -5.139 1.840 1.00 95.25 79 ILE A CA 1
ATOM 662 C C . ILE A 1 79 ? 1.651 -4.514 0.453 1.00 95.25 79 ILE A C 1
ATOM 664 O O . ILE A 1 79 ? 1.087 -5.027 -0.511 1.00 95.25 79 ILE A O 1
ATOM 668 N N . THR A 1 80 ? 2.371 -3.399 0.353 1.00 94.62 80 THR A N 1
ATOM 669 C CA . THR A 1 80 ? 2.564 -2.703 -0.923 1.00 94.62 80 THR A CA 1
ATOM 670 C C . THR A 1 80 ? 3.871 -3.160 -1.554 1.00 94.62 80 THR A C 1
ATOM 672 O O . THR A 1 80 ? 4.927 -2.944 -0.965 1.00 94.62 80 THR A O 1
ATOM 675 N N . PHE A 1 81 ? 3.828 -3.735 -2.751 1.00 93.44 81 PHE A N 1
ATOM 676 C CA . PHE A 1 81 ? 5.024 -4.108 -3.507 1.00 93.44 81 PHE A CA 1
ATOM 677 C C . PHE A 1 81 ? 5.360 -3.019 -4.524 1.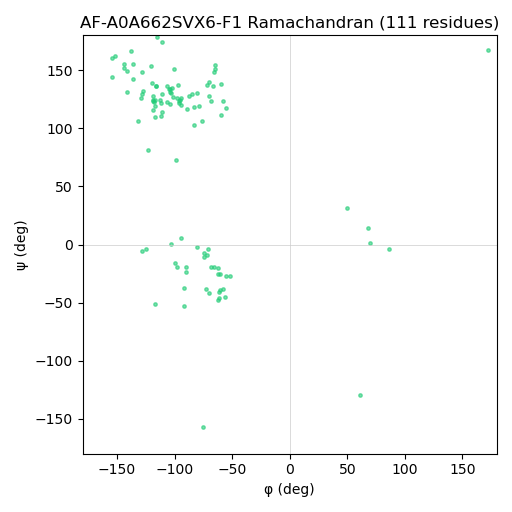00 93.44 81 PHE A C 1
ATOM 679 O O . PHE A 1 81 ? 4.471 -2.462 -5.166 1.00 93.44 81 PHE A O 1
ATOM 686 N N . LYS A 1 82 ? 6.643 -2.684 -4.640 1.00 93.25 82 LYS A N 1
ATOM 687 C CA . LYS A 1 82 ? 7.160 -1.700 -5.588 1.00 93.25 82 LYS A CA 1
ATOM 688 C C . LYS A 1 82 ? 8.082 -2.386 -6.578 1.00 93.25 82 LYS A C 1
ATOM 690 O O . LYS A 1 82 ? 8.945 -3.166 -6.182 1.00 93.25 82 LYS A O 1
ATOM 695 N N . ARG A 1 83 ? 7.923 -2.017 -7.841 1.00 92.06 83 ARG A N 1
ATOM 696 C CA . ARG A 1 83 ? 8.796 -2.392 -8.944 1.00 92.06 83 ARG A CA 1
ATOM 697 C C . ARG A 1 83 ? 9.211 -1.120 -9.664 1.00 92.06 83 ARG A C 1
ATOM 699 O O . ARG A 1 83 ? 8.372 -0.266 -9.945 1.00 92.06 83 ARG A O 1
ATOM 706 N N . SER A 1 84 ? 10.496 -0.991 -9.913 1.00 88.25 84 SER A N 1
ATOM 707 C CA . SER A 1 84 ? 11.086 0.081 -10.689 1.00 88.25 84 SER A CA 1
ATOM 708 C C . SER A 1 84 ? 10.887 -0.274 -12.152 1.00 88.25 84 SER A C 1
ATOM 710 O O . SER A 1 84 ? 11.139 -1.402 -12.579 1.00 88.25 84 SER A O 1
ATOM 712 N N . ALA A 1 85 ? 10.383 0.682 -12.918 1.00 84.62 85 ALA A N 1
ATOM 713 C CA . ALA A 1 85 ? 10.422 0.583 -14.362 1.00 84.62 85 ALA A CA 1
ATOM 714 C C . ALA A 1 85 ? 11.783 1.106 -14.818 1.00 84.62 85 ALA A C 1
ATOM 716 O O . ALA A 1 85 ? 12.183 2.202 -14.424 1.00 84.62 85 ALA A O 1
ATOM 717 N N . GLU A 1 86 ? 12.481 0.335 -15.644 1.00 84.44 86 GLU A N 1
ATOM 718 C CA . GLU A 1 86 ? 13.610 0.874 -16.392 1.00 84.44 86 GLU A CA 1
ATOM 719 C C . GLU A 1 86 ? 13.062 1.869 -17.423 1.00 84.44 86 GLU A C 1
ATOM 721 O O . GLU A 1 86 ? 12.193 1.491 -18.223 1.00 84.44 86 GLU A O 1
ATOM 726 N N . PRO A 1 87 ? 13.521 3.135 -17.416 1.00 80.88 87 PRO A N 1
ATOM 727 C CA . PRO A 1 87 ? 13.205 4.068 -18.482 1.00 80.88 87 PRO A CA 1
ATOM 728 C C . PRO A 1 87 ? 13.695 3.471 -19.799 1.00 80.88 87 PRO A C 1
ATOM 730 O O . PRO A 1 87 ? 14.868 3.129 -19.939 1.00 80.88 87 PRO A O 1
ATOM 733 N N . LYS A 1 88 ? 12.789 3.316 -20.759 1.00 84.88 88 LYS A N 1
ATOM 734 C CA . LYS A 1 88 ? 13.151 2.948 -22.125 1.00 84.88 88 LYS A CA 1
ATOM 735 C C . LYS A 1 88 ? 13.086 4.197 -22.971 1.00 84.88 88 LYS A C 1
ATOM 737 O O . LYS A 1 88 ? 12.099 4.925 -22.881 1.00 84.88 88 LYS A O 1
ATOM 742 N N . GLU A 1 89 ? 14.104 4.396 -23.802 1.00 83.44 89 GLU A N 1
ATOM 743 C CA . GLU A 1 89 ? 14.046 5.412 -24.846 1.00 83.44 89 GLU A CA 1
ATOM 744 C C . GLU A 1 89 ? 12.804 5.151 -25.708 1.00 83.44 89 GLU A C 1
ATOM 746 O O . GLU A 1 89 ? 12.665 4.059 -26.284 1.00 83.44 89 GLU A O 1
ATOM 751 N N . PRO A 1 90 ? 11.844 6.089 -25.736 1.00 82.94 90 PRO A N 1
ATOM 752 C CA . PRO A 1 90 ? 10.639 5.907 -26.512 1.00 82.94 90 PRO A CA 1
ATOM 753 C C . PRO A 1 90 ? 10.996 5.996 -28.001 1.00 82.94 90 PRO A C 1
ATOM 755 O O . PRO A 1 90 ? 11.793 6.830 -28.419 1.00 82.94 90 PRO A O 1
ATOM 758 N N . LYS A 1 91 ? 10.394 5.140 -28.834 1.00 85.75 91 LYS A N 1
ATOM 759 C CA . LYS A 1 91 ? 10.613 5.163 -30.297 1.00 85.75 91 LYS A CA 1
ATOM 760 C C . LYS A 1 91 ? 9.982 6.383 -30.995 1.00 85.75 91 LYS A C 1
ATOM 762 O O . LYS A 1 91 ? 10.129 6.524 -32.202 1.00 85.75 91 LYS A O 1
ATOM 767 N N . GLY A 1 92 ? 9.264 7.202 -30.237 1.00 86.06 92 GLY A N 1
ATOM 768 C CA . GLY A 1 92 ? 8.523 8.389 -30.645 1.00 86.06 92 GLY A CA 1
ATOM 769 C C . GLY A 1 92 ? 7.703 8.891 -29.457 1.00 86.06 92 GLY A C 1
ATOM 770 O O . GLY A 1 92 ? 7.566 8.181 -28.456 1.00 86.06 92 GLY A O 1
ATOM 771 N N . TRP A 1 93 ? 7.166 10.101 -29.535 1.00 85.00 93 TRP A N 1
ATOM 772 C CA . TRP A 1 93 ? 6.382 10.687 -28.448 1.00 85.00 93 TRP A CA 1
ATOM 773 C C . TRP A 1 93 ? 5.120 11.369 -28.969 1.00 85.00 93 TRP A C 1
ATOM 775 O O . TRP A 1 93 ? 5.135 12.020 -30.009 1.00 85.00 93 TRP A O 1
ATOM 785 N N . SER A 1 94 ? 4.040 11.243 -28.199 1.00 90.12 94 SER A N 1
ATOM 786 C CA . SER A 1 94 ? 2.837 12.064 -28.332 1.00 90.12 94 SER A CA 1
ATOM 787 C C . SER A 1 94 ? 2.648 12.831 -27.031 1.00 90.12 94 SER A C 1
ATOM 789 O O . SER A 1 94 ? 2.590 12.228 -25.957 1.00 90.12 94 SER A O 1
ATOM 791 N N . ALA A 1 95 ? 2.567 14.152 -27.119 1.00 87.81 95 ALA A N 1
ATOM 792 C CA . ALA A 1 95 ? 2.180 15.014 -26.016 1.00 87.81 95 ALA A CA 1
ATOM 793 C C . ALA A 1 95 ? 0.740 15.471 -26.233 1.00 87.81 95 ALA A C 1
ATOM 795 O O . ALA A 1 95 ? 0.386 15.894 -27.331 1.00 87.81 95 ALA A O 1
ATOM 796 N N . PHE A 1 96 ? -0.071 15.391 -25.183 1.00 90.94 96 PHE A N 1
ATOM 797 C CA . PHE A 1 96 ? -1.454 15.850 -25.203 1.00 90.94 96 PHE A CA 1
ATOM 798 C C . PHE A 1 96 ? -1.579 17.068 -24.296 1.00 90.94 96 PHE A C 1
ATOM 800 O O . PHE A 1 96 ? -1.275 16.977 -23.105 1.00 90.94 96 PHE A O 1
ATOM 807 N N . ASP A 1 97 ? -2.030 18.185 -24.856 1.00 90.94 97 ASP A N 1
ATOM 808 C CA . ASP A 1 97 ? -2.464 19.350 -24.090 1.00 90.94 97 ASP A CA 1
ATOM 809 C C . ASP A 1 97 ? -3.988 19.321 -23.969 1.00 90.94 97 ASP A C 1
ATOM 811 O O . ASP A 1 97 ? -4.690 19.178 -24.970 1.00 90.94 97 ASP A O 1
ATOM 815 N N . VAL A 1 98 ? -4.500 19.399 -22.742 1.00 93.31 98 VAL A N 1
ATOM 816 C CA . VAL A 1 98 ? -5.934 19.281 -22.449 1.00 93.31 98 VAL A CA 1
ATOM 817 C C . VAL A 1 98 ? -6.412 20.579 -21.817 1.00 93.31 98 VAL A C 1
ATOM 819 O O . VAL A 1 98 ? -6.032 20.904 -20.693 1.00 93.31 98 VAL A O 1
ATOM 822 N N . ASN A 1 99 ? -7.303 21.276 -22.519 1.00 93.50 99 ASN A N 1
ATOM 823 C CA . ASN A 1 99 ? -7.991 22.469 -22.042 1.00 93.50 99 ASN A CA 1
ATOM 824 C C . ASN A 1 99 ? -9.481 22.176 -21.822 1.00 93.50 99 ASN A C 1
ATOM 826 O O . ASN A 1 99 ? -9.991 21.107 -22.150 1.00 93.50 99 ASN A O 1
ATOM 830 N N . GLU A 1 100 ? -10.210 23.148 -21.278 1.00 92.38 100 GLU A N 1
ATOM 831 C CA . GLU A 1 100 ? -11.633 22.998 -20.937 1.00 92.38 100 GLU A CA 1
ATOM 832 C C . GLU A 1 100 ? -12.524 22.670 -22.154 1.00 92.38 100 GLU A C 1
ATOM 834 O O . GLU A 1 100 ? -13.580 22.058 -22.009 1.00 92.38 100 GLU A O 1
ATOM 839 N N . THR A 1 101 ? -12.090 23.057 -23.358 1.00 91.81 101 THR A N 1
ATOM 840 C CA . THR A 1 101 ? -12.862 22.937 -24.604 1.00 91.81 101 THR A CA 1
ATOM 841 C C . THR A 1 101 ? -12.143 22.180 -25.720 1.00 91.81 101 THR A C 1
ATOM 843 O O . THR A 1 101 ? -12.742 21.965 -26.773 1.00 91.81 101 THR A O 1
ATOM 846 N N . ASN A 1 102 ? -10.885 21.770 -25.530 1.00 89.75 102 ASN A N 1
ATOM 847 C CA . ASN A 1 102 ? -10.134 21.042 -26.551 1.00 89.75 102 ASN A CA 1
ATOM 848 C C . ASN A 1 102 ? -9.071 20.106 -25.963 1.00 89.75 102 ASN A C 1
ATOM 850 O O . ASN A 1 102 ? -8.661 20.227 -24.811 1.00 89.75 102 ASN A O 1
ATOM 854 N N . VAL A 1 103 ? -8.633 19.172 -26.803 1.00 92.25 103 VAL A N 1
ATOM 855 C CA . VAL A 1 103 ? -7.456 18.334 -26.586 1.00 92.25 103 VAL A CA 1
ATOM 856 C C . VAL A 1 103 ? -6.614 18.434 -27.850 1.00 92.25 103 VAL A C 1
ATOM 858 O O . VAL A 1 103 ? -7.140 18.189 -28.931 1.00 92.25 103 VAL A O 1
ATOM 861 N N . THR A 1 104 ? -5.342 18.800 -27.720 1.00 90.12 104 THR A N 1
ATOM 862 C CA . THR A 1 104 ? -4.409 18.957 -28.848 1.00 90.12 104 THR A CA 1
ATOM 863 C C . THR A 1 104 ? -3.282 17.933 -28.734 1.00 90.12 104 THR A C 1
ATOM 865 O O . THR A 1 104 ? -2.750 17.743 -27.639 1.00 90.12 104 THR A O 1
ATOM 868 N N . GLU A 1 105 ? -2.901 17.282 -29.840 1.00 91.06 105 GLU A N 1
ATOM 869 C CA . GLU A 1 105 ? -1.768 16.346 -29.892 1.00 91.06 105 GLU A CA 1
ATOM 870 C C . GLU A 1 105 ? -0.558 16.988 -30.596 1.00 91.06 105 GLU A C 1
ATOM 872 O O . GLU A 1 105 ? -0.657 17.553 -31.682 1.00 91.06 105 GLU A O 1
ATOM 877 N N . ALA A 1 106 ? 0.630 16.844 -30.014 1.00 88.19 106 ALA A N 1
ATOM 878 C CA . ALA A 1 106 ? 1.893 17.025 -30.721 1.00 88.19 106 ALA A CA 1
ATOM 879 C C . ALA A 1 106 ? 2.601 15.674 -30.810 1.00 88.19 106 ALA A C 1
ATOM 881 O O . ALA A 1 106 ? 2.837 15.043 -29.779 1.00 88.19 106 ALA A O 1
ATOM 882 N N . ARG A 1 107 ? 2.941 15.232 -32.024 1.00 88.75 107 ARG A N 1
ATOM 883 C CA . ARG A 1 107 ? 3.589 13.940 -32.273 1.00 88.75 107 ARG A CA 1
ATOM 884 C C . ARG A 1 107 ? 4.946 14.144 -32.924 1.00 88.75 107 ARG A C 1
ATOM 886 O O . ARG A 1 107 ? 5.032 14.776 -33.971 1.00 88.75 107 ARG A O 1
ATOM 893 N N . ASP A 1 108 ? 5.999 13.617 -32.305 1.00 86.19 108 ASP A N 1
ATOM 894 C CA . ASP A 1 108 ? 7.379 13.663 -32.817 1.00 86.19 108 ASP A CA 1
ATOM 895 C C . ASP A 1 108 ? 7.842 15.075 -33.243 1.00 86.19 108 ASP A C 1
ATOM 897 O O . ASP A 1 108 ? 8.636 15.249 -34.166 1.00 86.19 108 ASP A O 1
ATOM 901 N N . GLY A 1 109 ? 7.334 16.112 -32.569 1.00 69.69 109 GLY A N 1
ATOM 902 C CA . GLY A 1 109 ? 7.640 17.519 -32.848 1.00 69.69 109 GLY A CA 1
ATOM 903 C C . GLY A 1 109 ? 6.773 18.179 -33.926 1.00 69.69 109 GLY A C 1
ATOM 904 O O . GLY A 1 109 ? 6.893 19.386 -34.122 1.00 69.69 109 GLY A O 1
ATOM 905 N N . ALA A 1 110 ? 5.874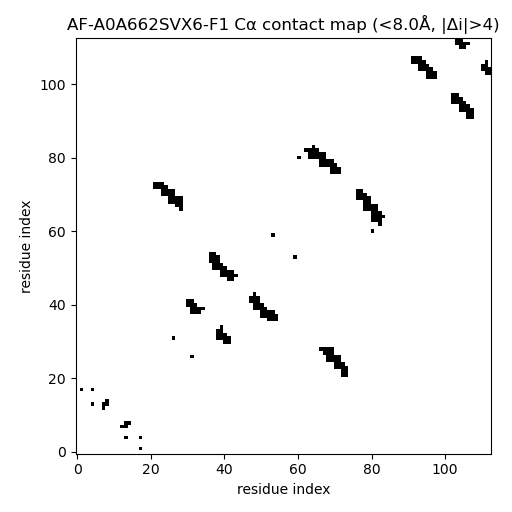 17.441 -34.583 1.00 64.62 110 ALA A N 1
ATOM 906 C CA . ALA A 1 110 ? 4.857 17.988 -35.474 1.00 64.62 110 ALA A CA 1
ATOM 907 C C . ALA A 1 110 ? 3.532 18.184 -34.715 1.00 64.62 110 ALA A C 1
ATOM 909 O O . ALA A 1 110 ? 3.001 17.252 -34.107 1.00 64.62 110 ALA A O 1
ATOM 910 N N . GLY A 1 111 ? 2.993 19.407 -34.732 1.00 54.69 111 GLY A N 1
ATOM 911 C CA . GLY A 1 111 ? 1.658 19.682 -34.197 1.00 54.69 111 GLY A CA 1
ATOM 912 C C . GLY A 1 111 ? 0.586 19.069 -35.096 1.00 54.69 111 GLY A C 1
ATOM 913 O O . GLY A 1 111 ? 0.598 19.307 -36.304 1.00 54.69 111 GLY A O 1
ATOM 914 N N . VAL A 1 112 ? -0.327 18.293 -34.515 1.00 59.16 112 VAL A N 1
ATOM 915 C CA . VAL A 1 112 ? -1.501 17.747 -35.201 1.00 59.16 112 VAL A CA 1
ATOM 916 C C . VAL A 1 112 ? -2.725 18.350 -34.515 1.00 59.16 112 VAL A C 1
ATOM 918 O O . VAL A 1 112 ? -2.985 18.076 -33.344 1.00 59.16 112 VAL A O 1
ATOM 921 N N . ILE A 1 113 ? -3.412 19.248 -35.227 1.00 50.97 113 ILE A N 1
ATOM 922 C CA . ILE A 1 113 ? -4.646 19.902 -34.761 1.00 50.97 113 ILE A CA 1
ATOM 923 C C . ILE A 1 113 ? -5.825 18.961 -34.993 1.00 50.97 113 ILE A C 1
ATOM 925 O O . ILE A 1 113 ? -5.917 18.431 -36.125 1.00 50.97 113 ILE A O 1
#

Nearest PDB structures (foldseek):
  1b3q-assembly1_A  TM=4.141E-01  e=1.888E+00  Thermotoga maritima
  1yby-assembly1_A  TM=3.252E-01  e=1.142E+00  Acetivibrio thermocellus
  1yby-assembly1_B  TM=2.689E-01  e=5.451E+00  Acetivibrio thermocellus
  5fx8-assembly1_U  TM=3.291E-01  e=6.444E+00  Komagataella phaffii CBS 7435
  6rk3-assembly1_A  TM=3.155E-01  e=8.519E+00  Staphylococcus aureus

Mean predicted aligned error: 9.71 Å

Foldseek 3Di:
DVVVLVVCVVVVNRDDDDDCPKDKDKAFPVQWDDDPQWIWGHPDDVPDIDIDRNVVPPVDDPPADDWGIWMDIPPDIRIRGHHDDDDDDDPWDWDWDDDPPDIWIDIRNRTDD